Protein AF-A0A2I1G8R5-F1 (afdb_monomer)

Secondary structure (DSSP, 8-state):
---TTTHHHHHSS-----HHHHHHHHHHHHHS--TTS---------TTSSHHHHHHHHHHHHHHTT-----EESSHHHHHHTT-EE---

Mean predicted aligned error: 14.71 Å

InterPro domains:
  IPR027417 P-loop containing nucleoside triphosphate hydrolase [G3DSA:3.40.50.300] (5-88)
  IPR027417 P-loop containing nucleoside triphosphate hydrolase [SSF52540] (11-85)

Solvent-accessible surface area (backbone atoms only — not comparable to full-atom values): 5844 Å² total; per-residue (Å²): 135,86,64,82,75,64,71,50,55,63,71,72,52,76,85,76,68,52,71,65,54,53,49,51,55,52,47,49,51,68,78,46,68,61,90,78,66,80,86,80,84,88,87,85,77,68,88,91,75,46,65,62,56,52,50,48,55,53,50,50,52,35,54,78,67,74,50,88,82,88,58,70,26,83,40,64,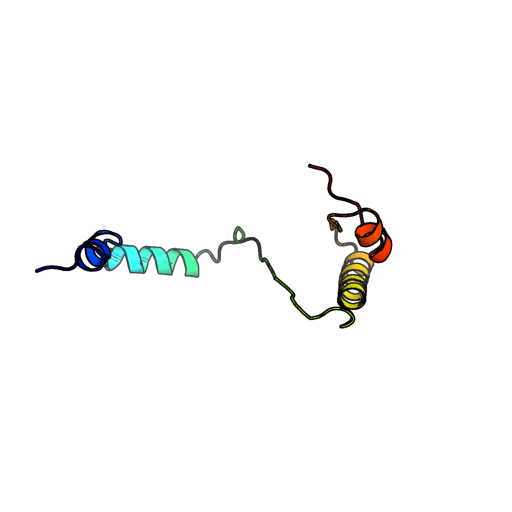69,58,4,58,74,62,74,38,39,58,60,82,132

Organism: NCBI:txid588596

pLDDT: mean 79.69, std 17.63, range [47.97, 98.25]

Sequence (89 aa):
MKNPYWDNAIDKFPFNANLQDIINQQLALLINPTPYLSRYSLITSTAGTGKSYMIKIITDYLTNNHKSFLLIAPTGVAAQNINGKTITF

Structure (mmCIF, N/CA/C/O backbone):
data_AF-A0A2I1G8R5-F1
#
_entry.id   AF-A0A2I1G8R5-F1
#
loop_
_atom_site.group_PDB
_atom_site.id
_atom_site.type_symbol
_atom_site.label_atom_id
_atom_site.label_alt_id
_atom_site.label_comp_id
_atom_site.label_asym_id
_atom_site.label_entity_id
_atom_site.label_seq_id
_atom_site.pdbx_PDB_ins_code
_atom_site.Cartn_x
_atom_site.Cartn_y
_atom_site.Cartn_z
_atom_site.occupancy
_atom_site.B_iso_or_equiv
_atom_site.auth_seq_id
_atom_site.auth_comp_id
_atom_site.auth_asym_id
_atom_site.auth_atom_id
_atom_site.pdbx_PDB_model_num
ATOM 1 N N . MET A 1 1 ? -4.975 39.194 -40.138 1.00 50.31 1 MET A N 1
ATOM 2 C CA . MET A 1 1 ? -5.695 37.909 -39.993 1.00 50.31 1 MET A CA 1
ATOM 3 C C . MET A 1 1 ? -5.646 37.525 -38.521 1.00 50.31 1 MET A C 1
ATOM 5 O O . MET A 1 1 ? -4.551 37.477 -37.977 1.00 50.31 1 MET A O 1
ATOM 9 N N . LYS A 1 2 ? -6.800 37.388 -37.858 1.00 52.28 2 LYS A N 1
ATOM 10 C CA . LYS A 1 2 ? -6.896 37.054 -36.425 1.00 52.28 2 LYS A CA 1
ATOM 11 C C . LYS A 1 2 ? -6.662 35.551 -36.210 1.00 52.28 2 LYS A C 1
ATOM 13 O O . LYS A 1 2 ? -7.112 34.755 -37.031 1.00 52.28 2 LYS A O 1
ATOM 18 N N . ASN A 1 3 ? -5.920 35.176 -35.165 1.00 52.62 3 ASN A N 1
ATOM 19 C CA . ASN A 1 3 ? -5.578 33.783 -34.867 1.00 52.62 3 ASN A CA 1
ATOM 20 C C . ASN A 1 3 ? -6.719 33.131 -34.052 1.00 52.62 3 ASN A C 1
ATOM 22 O O . ASN A 1 3 ? -6.921 33.514 -32.899 1.00 52.62 3 ASN A O 1
ATOM 26 N N . PRO A 1 4 ? -7.430 32.129 -34.606 1.00 59.94 4 PRO A N 1
ATOM 27 C CA . PRO A 1 4 ? -8.649 31.563 -34.016 1.00 59.94 4 PRO A CA 1
ATOM 28 C C . PRO A 1 4 ? -8.432 30.790 -32.703 1.00 59.94 4 PRO A C 1
ATOM 30 O O . PRO A 1 4 ? -9.404 30.396 -32.059 1.00 59.94 4 PRO A O 1
ATOM 33 N N . TYR A 1 5 ? -7.184 30.561 -32.286 1.00 56.44 5 TYR A N 1
ATOM 34 C CA . TYR A 1 5 ? -6.877 29.850 -31.042 1.00 56.44 5 TYR A CA 1
ATOM 35 C C . TYR A 1 5 ? -6.799 30.765 -29.815 1.00 56.44 5 TYR A C 1
ATOM 37 O O . TYR A 1 5 ? -7.133 30.324 -28.717 1.00 56.44 5 TYR A O 1
ATOM 45 N N . TRP A 1 6 ? -6.396 32.027 -29.985 1.00 51.03 6 TRP A N 1
ATOM 46 C CA . TRP A 1 6 ? -6.206 32.957 -28.864 1.00 51.03 6 TRP A CA 1
ATOM 47 C C . TRP A 1 6 ? -7.452 33.791 -28.570 1.00 51.03 6 TRP A C 1
ATOM 49 O O . TRP A 1 6 ? -7.745 34.050 -27.405 1.00 51.03 6 TRP A O 1
ATOM 59 N N . ASP A 1 7 ? -8.234 34.124 -29.598 1.00 58.72 7 ASP A N 1
ATOM 60 C CA . ASP A 1 7 ? -9.439 34.950 -29.444 1.00 58.72 7 ASP A CA 1
ATOM 61 C C . ASP A 1 7 ? -10.537 34.237 -28.631 1.00 58.72 7 ASP A C 1
ATOM 63 O O . ASP A 1 7 ? -11.305 34.880 -27.927 1.00 58.72 7 ASP A O 1
ATOM 67 N N . ASN A 1 8 ? -10.553 32.899 -28.641 1.00 55.28 8 ASN A N 1
ATOM 68 C CA . ASN A 1 8 ? -11.518 32.086 -27.896 1.00 55.28 8 ASN A CA 1
ATOM 69 C C . ASN A 1 8 ? -11.100 31.797 -26.445 1.00 55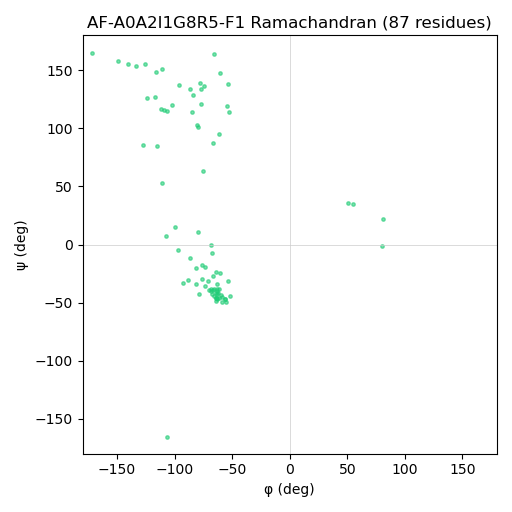.28 8 ASN A C 1
ATOM 71 O O . ASN A 1 8 ? -11.903 31.260 -25.688 1.00 55.28 8 ASN A O 1
ATOM 75 N N . ALA A 1 9 ? -9.853 32.075 -26.046 1.00 51.59 9 ALA A N 1
ATOM 76 C CA . ALA A 1 9 ? -9.365 31.731 -24.706 1.00 51.59 9 ALA A CA 1
ATOM 77 C C . ALA A 1 9 ? -9.901 32.681 -23.622 1.00 51.59 9 ALA A C 1
ATOM 79 O O . ALA A 1 9 ? -10.104 32.255 -22.486 1.00 51.59 9 ALA A O 1
ATOM 80 N N . ILE A 1 10 ? -10.165 33.939 -23.990 1.00 51.47 10 ILE A N 1
ATOM 81 C CA . ILE A 1 10 ? -10.705 34.973 -23.096 1.00 51.47 10 ILE A CA 1
ATOM 82 C C . ILE A 1 10 ? -12.196 34.718 -22.815 1.00 51.47 10 ILE A C 1
ATOM 84 O O . ILE A 1 10 ? -12.634 34.860 -21.678 1.00 51.47 10 ILE A O 1
ATOM 88 N N . ASP A 1 11 ? -12.943 34.224 -23.806 1.00 56.28 11 ASP A N 1
ATOM 89 C CA . ASP A 1 11 ? -14.364 33.875 -23.657 1.00 56.28 11 ASP A CA 1
ATOM 90 C C . ASP A 1 11 ? -14.590 32.486 -23.023 1.00 56.28 11 ASP A C 1
ATOM 92 O O . ASP A 1 11 ? -15.662 32.213 -22.482 1.00 56.28 11 ASP A O 1
ATOM 96 N N . LYS A 1 12 ? -13.587 31.590 -23.051 1.00 51.34 12 LYS A N 1
ATOM 97 C CA . LYS A 1 12 ? -13.699 30.230 -22.475 1.00 51.34 12 LYS A CA 1
ATOM 98 C C . LYS A 1 12 ? -13.603 30.184 -20.953 1.00 51.34 12 LYS A C 1
ATOM 100 O O . LYS A 1 12 ? -13.989 29.181 -20.354 1.00 51.34 12 LYS A O 1
ATOM 105 N N . PHE A 1 13 ? -13.088 31.242 -20.339 1.00 49.72 13 PHE A N 1
ATOM 106 C CA . PHE A 1 13 ? -13.039 31.406 -18.893 1.00 49.72 13 PHE A CA 1
ATOM 107 C C . PHE A 1 13 ? -13.650 32.760 -18.551 1.00 49.72 13 PHE A C 1
ATOM 109 O O . PHE A 1 13 ? -12.911 33.737 -18.425 1.00 49.72 13 PHE A O 1
ATOM 116 N N . PRO A 1 14 ? -14.984 32.851 -18.406 1.00 47.97 14 PRO A N 1
ATOM 117 C CA . PRO A 1 14 ? -15.615 34.082 -17.976 1.00 47.97 14 PRO A CA 1
ATOM 118 C C . PRO A 1 14 ? -15.203 34.349 -16.524 1.00 47.97 14 PRO A C 1
ATOM 120 O O . PRO A 1 14 ? -15.890 33.967 -15.581 1.00 47.97 14 PRO A O 1
ATOM 123 N N . PHE A 1 15 ? -14.075 35.027 -16.320 1.00 52.62 15 PHE A N 1
ATOM 124 C CA . PHE A 1 15 ? -13.761 35.690 -15.058 1.00 52.62 15 PHE A CA 1
ATOM 125 C C . PHE A 1 15 ? -14.602 36.971 -14.972 1.00 52.62 15 PHE A C 1
ATOM 127 O O . PHE A 1 15 ? -14.094 38.085 -14.945 1.00 52.62 15 PHE A O 1
ATOM 134 N N . ASN A 1 16 ? -15.923 36.797 -14.944 1.00 55.50 16 ASN A N 1
ATOM 135 C CA . ASN A 1 16 ? -16.863 37.787 -14.435 1.00 55.50 16 ASN A CA 1
ATOM 136 C C . ASN A 1 16 ? -17.463 37.247 -13.134 1.00 55.50 16 ASN A C 1
ATOM 138 O O . ASN A 1 16 ? -18.672 37.090 -12.994 1.00 55.50 16 ASN A O 1
ATOM 142 N N . ALA A 1 17 ? -16.587 36.863 -12.207 1.00 59.22 17 ALA A N 1
ATOM 143 C CA . ALA A 1 17 ? -17.010 36.594 -10.849 1.00 59.22 17 ALA A CA 1
ATOM 144 C C . ALA A 1 17 ? -17.205 37.952 -10.171 1.00 59.22 17 ALA A C 1
ATOM 146 O O . ALA A 1 17 ? -16.274 38.762 -10.117 1.00 59.22 17 ALA A O 1
ATOM 147 N N . ASN A 1 18 ? -18.416 38.216 -9.682 1.00 78.75 18 ASN A N 1
ATOM 148 C CA . ASN A 1 18 ? -18.660 39.371 -8.832 1.00 78.75 18 ASN A CA 1
ATOM 149 C C . ASN A 1 18 ? -17.661 39.308 -7.664 1.00 78.75 18 ASN A C 1
ATOM 151 O O . ASN A 1 18 ? -17.416 38.234 -7.112 1.00 78.75 18 ASN A O 1
ATOM 155 N N . LEU A 1 19 ? -17.068 40.438 -7.277 1.00 70.50 19 LEU A N 1
ATOM 156 C CA . LEU A 1 19 ? -16.123 40.489 -6.157 1.00 70.50 19 LEU A CA 1
ATOM 157 C C . LEU A 1 19 ? -16.742 39.887 -4.880 1.00 70.50 19 LEU A C 1
ATOM 159 O O . LEU A 1 19 ? -16.052 39.236 -4.099 1.00 70.50 19 LEU A O 1
ATOM 163 N N . GLN A 1 20 ? -18.062 40.022 -4.730 1.00 75.31 20 GLN A N 1
ATOM 164 C CA . GLN A 1 20 ? -18.830 39.401 -3.661 1.00 75.31 20 GLN A CA 1
ATOM 165 C C . GLN A 1 20 ? -18.854 37.869 -3.751 1.00 75.31 20 GLN A C 1
ATOM 167 O O . GLN A 1 20 ? -18.749 37.213 -2.720 1.00 75.31 20 GLN A O 1
ATOM 172 N N . ASP A 1 21 ? -18.932 37.288 -4.948 1.00 75.88 21 ASP A N 1
ATOM 173 C CA . ASP A 1 21 ? -18.915 35.832 -5.142 1.00 75.88 21 ASP A CA 1
ATOM 174 C C . ASP A 1 21 ? -17.535 35.253 -4.830 1.00 75.88 21 ASP A C 1
ATOM 176 O O . ASP A 1 21 ? -17.437 34.217 -4.174 1.00 75.88 21 ASP A O 1
ATOM 180 N N . ILE A 1 22 ? -16.466 35.959 -5.215 1.00 77.69 22 ILE A N 1
ATOM 181 C CA . ILE A 1 22 ? -15.084 35.574 -4.887 1.00 77.69 22 ILE A CA 1
ATOM 182 C C . ILE A 1 22 ? -14.879 35.602 -3.372 1.00 77.69 22 ILE A C 1
ATOM 184 O O . ILE A 1 22 ? -14.354 34.646 -2.798 1.00 77.69 22 ILE A O 1
ATOM 188 N N . ILE A 1 23 ? -15.318 36.677 -2.715 1.00 81.06 23 ILE A N 1
ATOM 189 C CA . ILE A 1 23 ? -15.222 3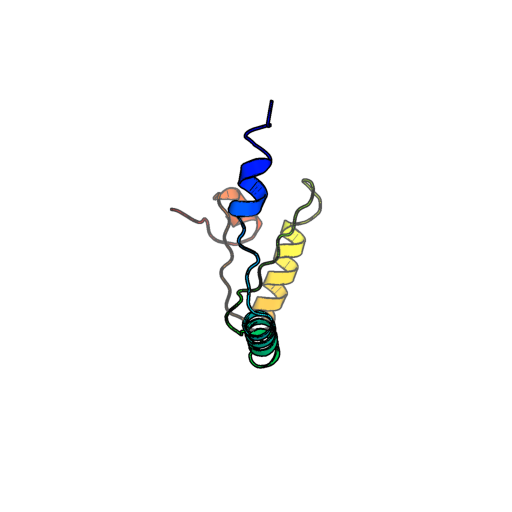6.816 -1.260 1.00 81.06 23 ILE A CA 1
ATOM 190 C C . ILE A 1 23 ? -16.052 35.734 -0.570 1.00 81.06 23 ILE A C 1
ATOM 192 O O . ILE A 1 23 ? -15.543 35.063 0.322 1.00 81.06 23 ILE A O 1
ATOM 196 N N . ASN A 1 24 ? -17.290 35.500 -1.004 1.00 76.31 24 ASN A N 1
ATOM 197 C CA . ASN A 1 24 ? -18.156 34.479 -0.418 1.00 76.31 24 ASN A CA 1
ATOM 198 C C . ASN A 1 24 ? -17.577 33.068 -0.604 1.00 76.31 24 ASN A C 1
ATOM 200 O O . ASN A 1 24 ? -17.609 32.269 0.331 1.00 76.31 24 ASN A O 1
ATOM 204 N N . GLN A 1 25 ? -16.996 32.769 -1.768 1.00 75.00 25 GLN A N 1
ATOM 205 C CA . GLN A 1 25 ? -16.337 31.491 -2.035 1.00 75.00 25 GLN A CA 1
ATOM 206 C C . GLN A 1 25 ? -15.087 31.304 -1.165 1.00 75.00 25 GLN A C 1
ATOM 208 O O . GLN A 1 25 ? -14.893 30.234 -0.588 1.00 75.00 25 GLN A O 1
ATOM 213 N N . GLN A 1 26 ? -14.252 32.336 -1.025 1.00 76.00 26 GLN A N 1
ATOM 214 C CA . GLN A 1 26 ? -13.064 32.275 -0.171 1.00 76.00 26 GLN A CA 1
ATOM 215 C C . GLN A 1 26 ? -13.436 32.169 1.314 1.00 76.00 26 GLN A C 1
ATOM 217 O O . GLN A 1 26 ? -12.872 31.338 2.026 1.00 76.00 26 GLN A O 1
ATOM 222 N N . LEU A 1 27 ? -14.427 32.936 1.777 1.00 75.25 27 LEU A N 1
ATOM 223 C CA . LEU A 1 27 ? -14.938 32.862 3.147 1.00 75.25 27 LEU A CA 1
ATOM 224 C C . LEU A 1 27 ? -15.557 31.493 3.450 1.00 75.25 27 LEU A C 1
ATOM 226 O O . LEU A 1 27 ? -15.333 30.963 4.535 1.00 75.25 27 LEU A O 1
ATOM 230 N N . ALA A 1 28 ? -16.262 30.874 2.499 1.00 67.62 28 ALA A N 1
ATOM 231 C CA . ALA A 1 28 ? -16.789 29.521 2.667 1.00 67.62 28 ALA A CA 1
ATOM 232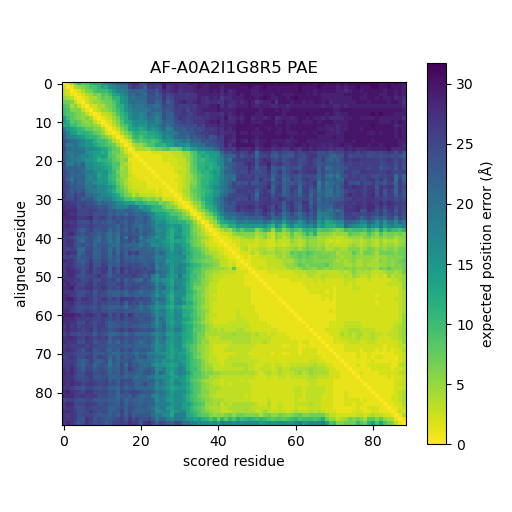 C C . ALA A 1 28 ? -15.674 28.478 2.881 1.00 67.62 28 ALA A C 1
ATOM 234 O O . ALA A 1 28 ? -15.836 27.593 3.720 1.00 67.62 28 ALA A O 1
ATOM 235 N N . LEU A 1 29 ? -14.533 28.608 2.191 1.00 65.62 29 LEU A N 1
ATOM 236 C CA . LEU A 1 29 ? -13.364 27.731 2.362 1.00 65.62 29 LEU A CA 1
ATOM 237 C C . LEU A 1 29 ? -12.629 27.953 3.697 1.00 65.62 29 LEU A C 1
ATOM 239 O O . LEU A 1 29 ? -12.046 27.017 4.241 1.00 65.62 29 LEU A O 1
ATOM 243 N N . LEU A 1 30 ? -12.649 29.184 4.217 1.00 65.69 30 LEU A N 1
ATOM 244 C CA . LEU A 1 30 ? -12.032 29.564 5.495 1.00 65.69 30 LEU A CA 1
ATOM 245 C C . LEU A 1 30 ? -12.885 29.159 6.706 1.00 65.69 30 LEU A C 1
ATOM 247 O O . LEU A 1 30 ? -12.347 28.677 7.700 1.00 65.69 30 LEU A O 1
ATOM 251 N N . ILE A 1 31 ? -14.204 29.363 6.629 1.00 67.62 31 ILE A N 1
ATOM 252 C CA . ILE A 1 31 ? -15.149 29.129 7.735 1.00 67.62 31 ILE A CA 1
ATOM 253 C C . ILE A 1 31 ? -15.522 27.644 7.834 1.00 67.62 31 ILE A C 1
ATOM 255 O O . ILE A 1 31 ? -15.685 27.122 8.934 1.00 67.62 31 ILE A O 1
ATOM 259 N N . ASN A 1 32 ? -15.602 26.946 6.698 1.00 56.78 32 ASN A N 1
ATOM 260 C CA . ASN A 1 32 ? -15.728 25.495 6.638 1.00 56.78 32 ASN A CA 1
ATOM 261 C C . ASN A 1 32 ? -14.475 24.926 5.966 1.00 56.78 32 ASN A C 1
ATOM 263 O O . ASN A 1 32 ? -14.514 24.683 4.757 1.00 56.78 32 ASN A O 1
ATOM 267 N N . PRO A 1 33 ? -13.370 24.683 6.701 1.00 54.97 33 PRO A N 1
ATOM 268 C CA . PRO A 1 33 ? -12.265 23.902 6.165 1.00 54.97 33 PRO A CA 1
ATOM 269 C C . PRO A 1 33 ? -12.825 22.516 5.851 1.00 54.97 33 PRO A C 1
ATOM 271 O O . PRO A 1 33 ? -13.008 21.693 6.742 1.00 54.97 33 PRO A O 1
ATOM 274 N N . THR A 1 34 ? -13.225 22.306 4.598 1.00 56.69 34 THR A N 1
ATOM 275 C CA . THR A 1 34 ? -14.079 21.192 4.190 1.00 56.69 34 THR A CA 1
ATOM 276 C C . THR A 1 34 ? -13.477 19.873 4.676 1.00 56.69 34 THR A C 1
ATOM 278 O O . THR A 1 34 ? -12.446 19.465 4.135 1.00 56.69 34 THR A O 1
ATOM 281 N N . PRO A 1 35 ? -14.122 19.149 5.612 1.00 54.22 35 PRO A N 1
ATOM 282 C CA . PRO A 1 35 ? -13.695 17.801 5.993 1.00 54.22 35 PRO A CA 1
ATOM 283 C C . PRO A 1 35 ? -13.908 16.783 4.852 1.00 54.22 35 PRO A C 1
ATOM 285 O O . PRO A 1 35 ? -13.588 15.609 4.995 1.00 54.22 35 PRO A O 1
ATOM 288 N N . TYR A 1 36 ? -14.434 17.240 3.709 1.00 50.28 36 TYR A N 1
ATOM 289 C CA . TYR A 1 36 ? -14.794 16.454 2.530 1.00 50.28 36 TYR A CA 1
ATOM 290 C C . TYR A 1 36 ? -13.732 16.442 1.420 1.00 50.28 36 TYR A C 1
ATOM 292 O O . TYR A 1 36 ? -13.895 15.719 0.437 1.00 50.28 36 TYR A O 1
ATOM 300 N N . LEU A 1 37 ? -12.632 17.196 1.546 1.00 54.00 37 LEU A N 1
ATOM 301 C CA . LEU A 1 37 ? -11.503 17.035 0.628 1.00 54.00 37 LEU A CA 1
ATOM 302 C C . LEU A 1 37 ? -10.685 15.824 1.067 1.00 54.00 37 LEU A C 1
ATOM 304 O O . LEU A 1 37 ? -9.889 15.885 2.003 1.00 54.00 37 LEU A O 1
ATOM 308 N N . SER A 1 38 ? -10.892 14.707 0.372 1.00 64.75 38 SER A N 1
ATOM 309 C CA . SER A 1 38 ? -10.037 13.531 0.510 1.00 64.75 38 SER A CA 1
ATOM 310 C C . SER A 1 38 ? -8.583 13.945 0.276 1.00 64.75 38 SER A C 1
ATOM 312 O O . SER A 1 38 ? -8.230 14.484 -0.775 1.00 64.75 38 SER A O 1
ATOM 314 N N . ARG A 1 39 ? -7.739 13.749 1.291 1.00 76.25 39 ARG A N 1
ATOM 315 C CA . ARG A 1 39 ? -6.325 14.112 1.229 1.00 76.25 39 ARG A CA 1
ATOM 316 C C . ARG A 1 39 ?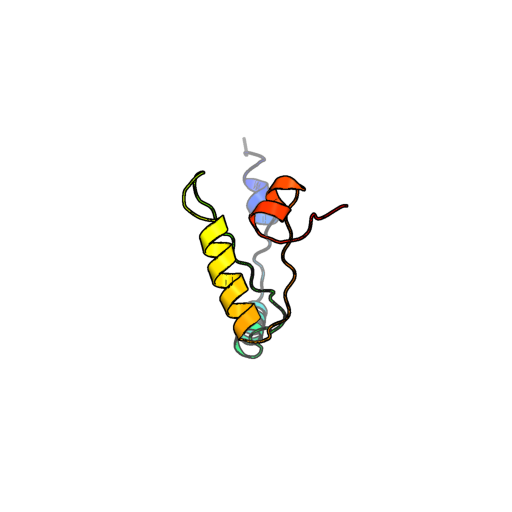 -5.570 13.025 0.476 1.00 76.25 39 ARG A C 1
ATOM 318 O O . ARG A 1 39 ? -5.288 11.967 1.030 1.00 76.25 39 ARG A O 1
ATOM 325 N N . TYR A 1 40 ? -5.246 13.299 -0.781 1.00 82.00 40 TYR A N 1
ATOM 326 C CA . TYR A 1 40 ? -4.451 12.405 -1.615 1.00 82.00 40 TYR A CA 1
ATOM 327 C C . TYR A 1 40 ? -2.981 12.822 -1.602 1.00 82.00 40 TYR A C 1
ATOM 329 O O . TYR A 1 40 ? -2.660 14.003 -1.726 1.00 82.00 40 TYR A O 1
ATOM 337 N N . SER A 1 41 ? -2.095 11.837 -1.499 1.00 84.62 41 SER A N 1
ATOM 338 C CA . SER A 1 41 ? -0.652 12.019 -1.641 1.00 84.62 41 SER A CA 1
ATOM 339 C C . SER A 1 41 ? -0.153 11.094 -2.741 1.00 84.62 41 SER A C 1
ATOM 341 O O . SER A 1 41 ? -0.386 9.887 -2.684 1.00 84.62 41 SER A O 1
ATOM 343 N N . LEU A 1 42 ? 0.551 11.648 -3.727 1.00 88.94 42 LEU A N 1
ATOM 344 C CA . LEU A 1 42 ? 1.229 10.873 -4.759 1.00 88.94 42 LEU A CA 1
ATOM 345 C C . LEU A 1 42 ? 2.722 10.811 -4.436 1.00 88.94 42 LEU A C 1
ATOM 347 O O . LEU A 1 42 ? 3.392 11.838 -4.367 1.00 88.94 42 LEU A O 1
ATOM 351 N N . ILE A 1 43 ? 3.245 9.600 -4.263 1.00 86.38 43 ILE A N 1
ATOM 352 C CA . ILE A 1 43 ? 4.674 9.361 -4.050 1.00 86.38 43 ILE A CA 1
ATOM 353 C C . ILE A 1 43 ? 5.239 8.706 -5.306 1.00 86.38 43 ILE A C 1
ATOM 355 O O . ILE A 1 43 ? 4.877 7.580 -5.645 1.00 86.38 43 ILE A O 1
ATOM 359 N N . THR A 1 44 ? 6.153 9.398 -5.983 1.00 89.75 44 THR A N 1
ATOM 360 C CA . THR A 1 44 ? 6.884 8.872 -7.142 1.00 89.75 44 THR A CA 1
ATOM 361 C C . THR A 1 44 ? 8.374 8.783 -6.833 1.00 89.75 44 THR A C 1
ATOM 363 O O . THR A 1 44 ? 8.910 9.528 -6.019 1.00 89.75 44 THR A O 1
ATOM 366 N N . SER A 1 45 ? 9.047 7.801 -7.424 1.00 90.00 45 SER A N 1
ATOM 367 C CA . SER A 1 45 ? 10.509 7.653 -7.390 1.00 90.00 45 SER A CA 1
ATOM 368 C C . SER A 1 45 ? 10.928 6.535 -8.343 1.00 90.00 45 SER A C 1
ATOM 370 O O . SER A 1 45 ? 10.098 5.707 -8.733 1.00 90.00 45 SER A O 1
ATOM 372 N N . THR A 1 46 ? 12.214 6.460 -8.677 1.00 93.88 46 THR A N 1
ATOM 373 C CA . THR A 1 46 ? 12.790 5.423 -9.549 1.00 93.88 46 THR A CA 1
ATOM 374 C C . THR A 1 46 ? 12.732 4.020 -8.928 1.00 93.88 46 THR A C 1
ATOM 376 O O . THR A 1 46 ? 12.464 3.852 -7.739 1.00 93.88 46 THR A O 1
ATOM 379 N N . ALA A 1 47 ? 12.907 2.963 -9.722 1.00 9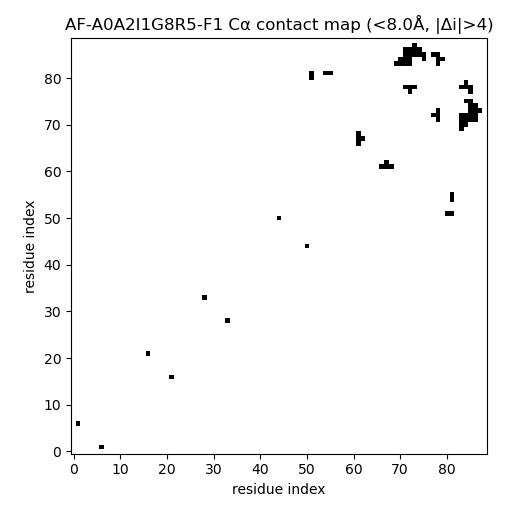0.19 47 ALA A N 1
ATOM 380 C CA . ALA A 1 47 ? 12.920 1.593 -9.198 1.00 90.19 47 ALA A CA 1
ATOM 381 C C . ALA A 1 47 ? 14.059 1.391 -8.175 1.00 90.19 47 ALA A C 1
ATOM 383 O O . ALA A 1 47 ? 15.110 2.013 -8.281 1.00 90.19 47 ALA A O 1
ATOM 384 N N . GLY A 1 48 ? 13.842 0.537 -7.169 1.00 90.75 48 GLY A N 1
ATOM 385 C CA . GLY A 1 48 ? 14.858 0.228 -6.152 1.00 90.75 48 GLY A CA 1
ATOM 386 C C . GLY A 1 48 ? 15.023 1.256 -5.023 1.00 90.75 48 GLY A C 1
ATOM 387 O O . GLY A 1 48 ? 15.771 1.004 -4.090 1.00 90.75 48 GLY A O 1
ATOM 388 N N . THR A 1 49 ? 14.283 2.368 -5.022 1.00 93.06 49 THR A N 1
ATOM 389 C CA . THR A 1 49 ? 14.404 3.433 -3.999 1.00 93.06 49 THR A CA 1
ATOM 390 C C . THR A 1 49 ? 13.692 3.153 -2.670 1.00 93.06 49 THR A C 1
ATOM 392 O O . THR A 1 49 ? 13.522 4.055 -1.856 1.00 93.06 49 THR A O 1
ATOM 395 N N . GLY A 1 50 ? 13.219 1.925 -2.439 1.00 92.94 50 GLY A N 1
ATOM 396 C CA . GLY A 1 50 ? 12.595 1.555 -1.164 1.00 92.94 50 GLY A CA 1
ATOM 397 C C . GLY A 1 50 ? 11.128 1.969 -0.989 1.00 92.94 50 GLY A C 1
ATOM 398 O O . GLY A 1 50 ? 10.643 2.006 0.136 1.00 92.94 50 GLY A O 1
ATOM 399 N N . LYS A 1 51 ? 10.367 2.220 -2.066 1.00 93.00 51 LYS A N 1
ATOM 400 C CA . LYS A 1 51 ? 8.913 2.494 -1.967 1.00 93.00 51 LYS A CA 1
ATOM 401 C C . LYS A 1 51 ? 8.150 1.431 -1.171 1.00 93.00 51 LYS A C 1
ATOM 403 O O . LYS A 1 51 ? 7.354 1.782 -0.310 1.00 93.00 51 LYS A O 1
ATOM 408 N N . SER A 1 52 ? 8.422 0.146 -1.410 1.00 92.88 52 SER A N 1
ATOM 409 C CA . SER A 1 52 ? 7.786 -0.946 -0.658 1.00 92.88 52 SER A CA 1
ATOM 410 C C . SER A 1 52 ? 8.147 -0.911 0.828 1.00 92.88 52 SER A C 1
ATOM 412 O O . SER A 1 52 ? 7.307 -1.198 1.672 1.00 92.88 52 SER A O 1
ATOM 414 N N . TYR A 1 53 ? 9.371 -0.490 1.160 1.00 95.00 53 TYR A N 1
ATOM 415 C CA . TYR A 1 53 ? 9.790 -0.298 2.547 1.00 95.00 53 TYR A CA 1
ATOM 416 C C . TYR A 1 53 ? 9.054 0.878 3.203 1.00 95.00 53 TYR A C 1
ATOM 418 O O . TYR A 1 53 ? 8.593 0.769 4.335 1.00 95.00 53 TYR A O 1
ATOM 426 N N . MET A 1 54 ? 8.857 1.978 2.475 1.00 94.44 54 MET A N 1
ATOM 427 C CA . MET A 1 54 ? 8.059 3.100 2.969 1.00 94.44 54 MET A CA 1
ATOM 428 C C . MET A 1 54 ? 6.593 2.708 3.197 1.00 94.44 54 MET A C 1
ATOM 430 O O . MET A 1 54 ? 6.020 3.070 4.223 1.00 94.44 54 MET A O 1
ATOM 434 N N . ILE A 1 55 ? 6.005 1.925 2.282 1.00 95.19 55 ILE A N 1
ATOM 435 C CA . ILE A 1 55 ? 4.662 1.353 2.459 1.00 95.19 55 ILE A CA 1
ATOM 436 C C . ILE A 1 55 ? 4.614 0.531 3.750 1.00 95.19 55 ILE A C 1
ATOM 438 O O . ILE A 1 55 ? 3.715 0.757 4.554 1.00 95.19 55 ILE A O 1
ATOM 442 N N . LYS A 1 56 ? 5.612 -0.332 3.992 1.00 95.94 56 LYS A N 1
ATOM 443 C CA . LYS A 1 56 ? 5.721 -1.121 5.227 1.00 95.94 56 LYS A CA 1
ATOM 444 C C . LYS A 1 56 ? 5.721 -0.238 6.480 1.00 95.94 56 LYS A C 1
ATOM 446 O O . LYS A 1 56 ? 4.969 -0.511 7.406 1.00 95.94 56 LYS A O 1
ATOM 451 N N . ILE A 1 57 ? 6.509 0.840 6.511 1.00 96.75 57 ILE A N 1
ATOM 452 C CA . ILE A 1 57 ? 6.532 1.768 7.659 1.00 96.75 57 ILE A CA 1
ATOM 453 C C . ILE A 1 57 ? 5.142 2.365 7.914 1.00 96.75 57 ILE A C 1
ATOM 455 O O . ILE A 1 57 ? 4.685 2.415 9.057 1.00 96.75 57 ILE A O 1
ATOM 459 N N . ILE A 1 58 ? 4.458 2.806 6.855 1.00 96.06 58 ILE A N 1
ATOM 460 C CA . ILE A 1 58 ? 3.119 3.397 6.965 1.00 96.06 58 ILE A CA 1
ATOM 461 C C . ILE A 1 58 ? 2.117 2.359 7.482 1.00 96.06 58 ILE A C 1
ATOM 463 O O . ILE A 1 58 ? 1.345 2.650 8.395 1.00 96.06 58 ILE A O 1
ATOM 467 N N . THR A 1 59 ? 2.131 1.144 6.936 1.00 96.94 59 THR A N 1
ATOM 468 C CA . THR A 1 59 ? 1.198 0.083 7.336 1.00 96.94 59 THR A CA 1
ATOM 469 C C . THR A 1 59 ? 1.468 -0.410 8.751 1.00 96.94 59 THR A C 1
ATOM 471 O O . THR A 1 59 ? 0.513 -0.644 9.490 1.00 96.94 59 THR A O 1
ATOM 474 N N . ASP A 1 60 ? 2.737 -0.512 9.156 1.00 97.81 60 ASP A N 1
ATOM 475 C CA . ASP A 1 60 ? 3.130 -0.877 10.520 1.00 97.81 60 ASP A CA 1
ATOM 476 C C . AS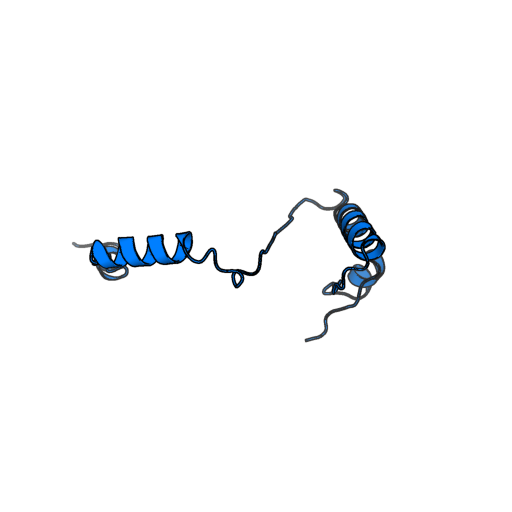P A 1 60 ? 2.598 0.170 11.508 1.00 97.81 60 ASP A C 1
ATOM 478 O O . ASP A 1 60 ? 1.955 -0.176 12.498 1.00 97.81 60 ASP A O 1
ATOM 482 N N . TYR A 1 61 ? 2.769 1.462 11.204 1.00 98.06 61 TYR A N 1
ATOM 483 C CA . TYR A 1 61 ? 2.210 2.543 12.015 1.00 98.06 61 TYR A CA 1
ATOM 484 C C . TYR A 1 61 ? 0.682 2.455 12.124 1.00 98.06 61 TYR A C 1
ATOM 486 O O . TYR A 1 61 ? 0.143 2.506 13.230 1.00 98.06 61 TYR A O 1
ATOM 494 N N . LEU A 1 62 ? -0.031 2.304 11.004 1.00 97.25 62 LEU A N 1
ATOM 495 C CA . LEU A 1 62 ? -1.495 2.220 11.008 1.00 97.25 62 LEU A CA 1
ATOM 496 C C . LEU A 1 62 ? -1.993 1.002 11.796 1.00 97.25 62 LEU A C 1
ATOM 498 O O . LEU A 1 62 ? -2.920 1.132 12.595 1.00 97.25 62 LEU A O 1
ATOM 502 N N . THR A 1 63 ? -1.337 -0.146 11.628 1.00 97.00 63 THR A N 1
ATOM 503 C CA . THR A 1 63 ? -1.662 -1.392 12.335 1.00 97.00 63 THR A CA 1
ATOM 504 C C . THR A 1 63 ? -1.442 -1.246 13.838 1.00 97.00 63 THR A C 1
ATOM 506 O O . THR A 1 63 ? -2.349 -1.530 14.619 1.00 97.00 63 THR A O 1
ATOM 509 N N . ASN A 1 64 ? -0.283 -0.719 14.248 1.00 98.25 64 ASN A N 1
ATOM 510 C CA . ASN A 1 64 ? 0.065 -0.510 15.658 1.00 98.25 64 ASN A CA 1
ATOM 511 C C . ASN A 1 64 ? -0.851 0.507 16.355 1.00 98.25 64 ASN A C 1
ATOM 513 O O . ASN A 1 64 ? -0.996 0.475 17.571 1.00 98.25 64 ASN A O 1
ATOM 517 N N . ASN A 1 65 ? -1.484 1.400 15.591 1.00 98.06 65 ASN A N 1
ATOM 518 C CA . ASN A 1 65 ? -2.449 2.379 16.095 1.00 98.06 65 ASN A CA 1
ATOM 519 C C . ASN A 1 65 ? -3.909 1.949 15.871 1.00 98.06 65 ASN A C 1
ATOM 521 O O . ASN A 1 65 ? -4.814 2.786 15.954 1.00 98.06 65 ASN A O 1
ATOM 525 N N . HIS A 1 66 ? -4.141 0.670 15.554 1.00 96.94 66 HIS A N 1
ATOM 526 C CA . HIS A 1 66 ? -5.462 0.082 15.319 1.00 96.94 66 HIS A CA 1
ATOM 527 C C . HIS A 1 66 ? -6.317 0.875 14.311 1.00 96.94 66 HIS A C 1
ATOM 529 O O . HIS A 1 66 ? -7.536 0.994 14.451 1.00 96.94 66 HIS A O 1
ATOM 535 N N . LYS A 1 67 ? -5.680 1.456 13.289 1.00 96.75 67 LYS A N 1
ATOM 536 C CA . LYS A 1 67 ? -6.364 2.172 12.209 1.00 96.75 67 LYS A CA 1
ATOM 537 C C . LYS A 1 67 ? -6.759 1.185 11.120 1.00 96.75 67 LYS A C 1
ATOM 539 O O . LYS A 1 67 ? -5.957 0.365 10.692 1.00 96.75 67 LYS A O 1
ATOM 544 N N . SER A 1 68 ? -7.999 1.288 10.652 1.00 94.94 68 SER A N 1
ATOM 545 C CA . SER A 1 68 ? -8.470 0.510 9.504 1.00 94.94 68 SER A CA 1
ATOM 546 C C . SER A 1 68 ? -7.933 1.110 8.207 1.00 94.94 68 SER A C 1
ATOM 548 O O . SER A 1 68 ? -8.001 2.324 8.017 1.00 94.94 68 SER A O 1
ATOM 550 N N . PHE A 1 69 ? -7.414 0.272 7.311 1.00 95.50 69 PHE A N 1
ATOM 551 C CA . PHE A 1 69 ? -6.924 0.694 6.000 1.00 95.50 69 PHE A CA 1
ATOM 552 C C . PHE A 1 69 ? -7.091 -0.411 4.954 1.00 95.50 69 PHE A C 1
ATOM 554 O O . PHE A 1 69 ? -7.183 -1.594 5.281 1.00 95.50 69 PHE A O 1
ATOM 561 N N . LEU A 1 70 ? -7.107 -0.007 3.682 1.00 95.56 70 LEU A N 1
ATOM 562 C CA . LEU A 1 70 ? -7.097 -0.901 2.530 1.00 95.56 70 LEU A CA 1
ATOM 563 C C . LEU A 1 70 ? -5.760 -0.755 1.800 1.00 95.56 70 LEU A C 1
ATOM 565 O O . LEU A 1 70 ? -5.451 0.313 1.276 1.00 95.56 70 LEU A O 1
ATOM 569 N N . LEU A 1 71 ? -4.978 -1.833 1.760 1.00 96.62 71 LEU A N 1
ATOM 570 C CA . LEU A 1 71 ? -3.714 -1.893 1.031 1.00 96.62 71 LEU A CA 1
ATOM 571 C C . LEU A 1 71 ? -3.877 -2.746 -0.226 1.00 96.62 71 LEU A C 1
ATOM 573 O O . LEU A 1 71 ? -4.119 -3.952 -0.136 1.00 96.62 71 LEU A O 1
ATOM 577 N N . ILE A 1 72 ? -3.737 -2.117 -1.391 1.00 96.62 72 ILE A N 1
ATOM 578 C CA . ILE A 1 72 ? -3.974 -2.758 -2.686 1.00 96.62 72 ILE A CA 1
ATOM 579 C C . ILE A 1 72 ? -2.864 -2.480 -3.695 1.00 96.62 72 ILE A C 1
ATOM 581 O O . ILE A 1 72 ? -2.197 -1.447 -3.637 1.00 96.62 72 ILE A O 1
ATOM 585 N N . ALA A 1 73 ? -2.699 -3.398 -4.646 1.00 95.81 73 ALA A N 1
ATOM 586 C CA . ALA A 1 73 ? -1.824 -3.240 -5.803 1.00 95.81 73 ALA A CA 1
ATOM 587 C C . ALA A 1 73 ? -2.472 -3.825 -7.076 1.00 95.81 73 ALA A C 1
ATOM 589 O O . ALA A 1 73 ? -3.313 -4.719 -6.979 1.00 95.81 73 ALA A O 1
ATOM 590 N N . PRO A 1 74 ? -2.086 -3.357 -8.277 1.00 95.12 74 PRO A N 1
ATOM 591 C CA . PRO A 1 74 ? -2.721 -3.766 -9.534 1.00 95.12 74 PRO A CA 1
ATOM 592 C C . PRO A 1 74 ? -2.378 -5.190 -9.998 1.00 95.12 74 PRO A C 1
ATOM 594 O O . PRO A 1 74 ? -3.105 -5.750 -10.808 1.00 95.12 74 PRO A O 1
ATOM 597 N N . THR A 1 75 ? -1.291 -5.800 -9.513 1.00 95.88 75 THR A N 1
ATOM 598 C CA . THR A 1 75 ? -0.897 -7.171 -9.890 1.00 95.88 75 THR A CA 1
ATOM 599 C C . THR A 1 75 ? -0.716 -8.063 -8.666 1.00 95.88 75 THR A C 1
ATOM 601 O O . THR A 1 75 ? -0.418 -7.578 -7.572 1.00 95.88 75 THR A O 1
ATOM 604 N N . GLY A 1 76 ? -0.865 -9.381 -8.852 1.00 95.31 76 GLY A N 1
ATOM 605 C CA . GLY A 1 76 ? -0.677 -10.386 -7.794 1.00 95.31 76 GLY A CA 1
ATOM 606 C C . GLY A 1 76 ? 0.692 -10.300 -7.124 1.00 95.31 76 GLY A C 1
ATOM 607 O O . GLY A 1 76 ? 0.783 -10.198 -5.905 1.00 95.31 76 GLY A O 1
ATOM 608 N N . VAL A 1 77 ? 1.755 -10.245 -7.930 1.00 95.06 77 VAL A N 1
ATOM 609 C CA . VAL A 1 77 ? 3.137 -10.159 -7.431 1.00 95.06 77 VAL A CA 1
ATOM 610 C C . VAL A 1 77 ? 3.373 -8.859 -6.654 1.00 95.06 77 VAL A C 1
A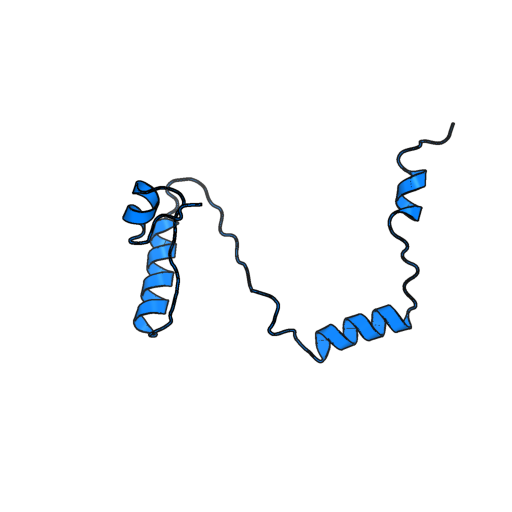TOM 612 O O . VAL A 1 77 ? 3.968 -8.881 -5.581 1.00 95.06 77 VAL A O 1
ATOM 615 N N . ALA A 1 78 ? 2.873 -7.718 -7.145 1.00 93.62 78 ALA A N 1
ATOM 616 C CA . ALA A 1 78 ? 3.029 -6.447 -6.439 1.00 93.62 78 ALA A CA 1
ATOM 617 C C . ALA A 1 78 ? 2.260 -6.427 -5.111 1.00 93.62 78 ALA A C 1
ATOM 619 O O . ALA A 1 78 ? 2.781 -5.915 -4.122 1.00 93.62 78 ALA A O 1
ATOM 620 N N . ALA A 1 79 ? 1.058 -7.010 -5.077 1.00 96.25 79 ALA A N 1
ATOM 621 C CA . ALA A 1 79 ? 0.265 -7.136 -3.858 1.00 96.25 79 ALA A CA 1
ATOM 6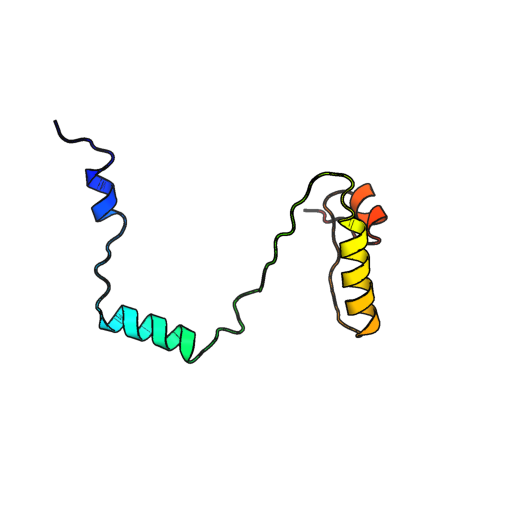22 C C . ALA A 1 79 ? 0.971 -8.022 -2.823 1.00 96.25 79 ALA A C 1
ATOM 624 O O . ALA A 1 79 ? 1.096 -7.616 -1.670 1.00 96.25 79 ALA A O 1
ATOM 625 N N . GLN A 1 80 ? 1.505 -9.176 -3.237 1.00 94.75 80 GLN A N 1
ATOM 626 C CA . GLN A 1 80 ? 2.280 -10.059 -2.359 1.00 94.75 80 GLN A CA 1
ATOM 627 C C . GLN A 1 80 ? 3.516 -9.358 -1.783 1.00 94.75 80 GLN A C 1
ATOM 629 O O . GLN A 1 80 ? 3.750 -9.432 -0.580 1.00 94.75 80 GLN A O 1
ATOM 634 N N . ASN A 1 81 ? 4.254 -8.601 -2.602 1.00 94.12 81 ASN A N 1
ATOM 635 C CA . ASN A 1 81 ? 5.454 -7.879 -2.161 1.00 94.12 81 ASN A CA 1
ATOM 636 C C . ASN A 1 81 ? 5.191 -6.836 -1.062 1.00 94.12 81 ASN A C 1
ATOM 638 O O . ASN A 1 81 ? 6.112 -6.486 -0.326 1.00 94.12 81 ASN A O 1
ATOM 642 N N . ILE A 1 82 ? 3.965 -6.314 -0.968 1.00 95.06 82 ILE A N 1
ATOM 643 C CA . ILE A 1 82 ? 3.556 -5.357 0.073 1.00 95.06 82 ILE A CA 1
ATOM 644 C C . ILE A 1 82 ? 2.621 -5.982 1.115 1.00 95.06 82 ILE A C 1
ATOM 646 O O . ILE A 1 82 ? 2.088 -5.261 1.951 1.00 95.06 82 ILE A O 1
ATOM 650 N N . ASN A 1 83 ? 2.399 -7.299 1.065 1.00 95.19 83 ASN A N 1
ATOM 651 C CA . ASN A 1 83 ? 1.441 -8.016 1.910 1.00 95.19 83 ASN A CA 1
ATOM 652 C C . ASN A 1 83 ? 0.001 -7.450 1.838 1.00 95.19 83 ASN A C 1
ATOM 654 O O . ASN A 1 83 ? -0.724 -7.404 2.832 1.00 95.19 83 ASN A O 1
ATOM 658 N N . GLY A 1 84 ? -0.393 -6.968 0.657 1.00 94.56 84 GLY A N 1
ATOM 659 C CA . GLY A 1 84 ? -1.707 -6.398 0.360 1.00 94.56 84 GLY A CA 1
ATOM 660 C C . GLY A 1 84 ? -2.578 -7.317 -0.498 1.00 94.56 84 GLY A C 1
ATOM 661 O O . GLY A 1 84 ? -2.290 -8.501 -0.677 1.00 94.56 84 GLY A O 1
ATOM 662 N N . LYS A 1 85 ? -3.653 -6.757 -1.062 1.00 96.62 85 LYS A N 1
ATOM 663 C CA . LYS A 1 85 ? -4.562 -7.471 -1.976 1.00 96.62 85 LYS A CA 1
ATOM 664 C C . LYS A 1 85 ? -4.456 -6.950 -3.405 1.00 96.62 85 LYS A C 1
ATOM 666 O O . LYS A 1 85 ? -4.158 -5.782 -3.639 1.00 96.62 85 LYS A O 1
ATOM 671 N N . THR A 1 86 ? -4.713 -7.815 -4.377 1.00 96.94 86 THR A N 1
ATOM 672 C CA . THR A 1 86 ? -4.845 -7.378 -5.768 1.00 96.94 86 THR A CA 1
ATOM 673 C C . THR A 1 86 ? -6.185 -6.680 -5.959 1.00 96.94 86 THR A C 1
ATOM 675 O O . THR A 1 86 ? -7.198 -7.166 -5.458 1.00 96.94 86 THR A O 1
ATOM 678 N N . ILE A 1 87 ? -6.196 -5.547 -6.663 1.00 94.62 87 ILE A N 1
ATOM 679 C CA . ILE A 1 87 ? -7.445 -4.946 -7.136 1.00 94.62 87 ILE A CA 1
ATOM 680 C C . ILE A 1 87 ? -7.859 -5.612 -8.451 1.00 94.62 87 ILE A C 1
ATOM 682 O O . ILE A 1 87 ? -7.056 -5.724 -9.376 1.00 94.62 87 ILE A O 1
ATOM 686 N N . THR A 1 88 ? -9.103 -6.072 -8.519 1.00 87.81 88 THR A N 1
ATOM 687 C CA . THR A 1 88 ? -9.719 -6.626 -9.729 1.00 87.81 88 THR A CA 1
ATOM 688 C C . THR A 1 88 ? -10.887 -5.716 -10.091 1.00 87.81 88 THR A C 1
ATOM 690 O O . THR A 1 88 ? -11.694 -5.403 -9.215 1.00 87.81 88 THR A O 1
ATOM 693 N N . PHE A 1 89 ? -10.918 -5.244 -11.337 1.00 68.94 89 PHE A N 1
ATOM 694 C CA . PHE A 1 89 ? -12.000 -4.439 -11.907 1.00 68.94 89 PHE A CA 1
ATOM 695 C C . PHE A 1 89 ? -12.856 -5.302 -12.827 1.00 68.94 89 PHE A C 1
ATOM 697 O O . PHE A 1 89 ? -12.279 -6.235 -13.434 1.00 68.94 89 PHE A O 1
#

Foldseek 3Di:
DDDPPPVCPCVVDPPPQDPVNVVVVVVCCVVCVDPPPDDDDDDDDDPPPCPLVVLVVVVVVCVVVVHDDADEDCDPVVCVSNVHYHDDD

Radius of gyration: 22.75 Å; Cα contacts (8 Å, |Δi|>4): 39; chains: 1; bounding box: 34×51×56 Å